Protein AF-A0A7V4ZYL8-F1 (afdb_monomer)

Foldseek 3Di:
DFFKWADDDPQKTKTKDFPDDDPFKTFMWIWIDHDNDIDIDTDIDTPVVVVVCPVVVRIDTDPDPDDPPPPDD

Mean predicted aligned error: 6.65 Å

Solvent-accessible surface area (backbone atoms only — not comparable to full-atom values): 4322 Å² total; per-residue (Å²): 134,66,48,26,38,42,74,57,59,92,78,41,48,34,34,31,35,82,77,46,76,58,93,63,37,31,35,33,40,36,41,34,41,40,91,94,44,78,47,78,46,76,49,79,41,48,40,72,55,52,54,49,30,45,76,72,57,42,31,38,77,43,90,64,81,85,74,81,75,74,84,80,129

pLDDT: mean 88.21, std 16.71, range [43.03, 98.0]

Radius of gyration: 13.42 Å; Cα contacts (8 Å, |Δi|>4): 123; chains: 1; bounding box: 27×26×44 Å

Nearest PDB structures (foldseek):
  3brh-assembly2_B  TM=7.694E-01  e=4.933E-01  Homo sapiens
  7b2d-assembly1_A  TM=7.217E-01  e=3.872E-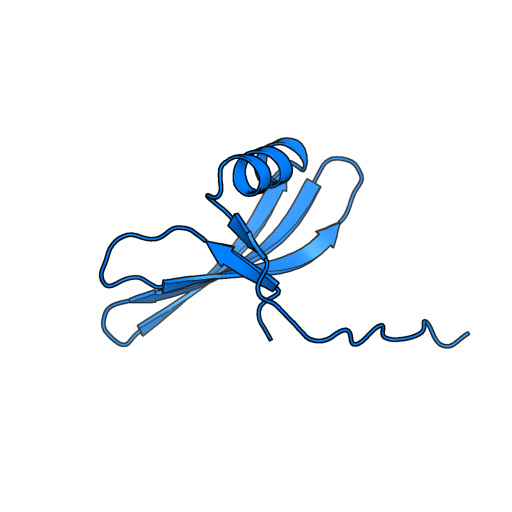01  Rhipicephalus pulchellus
  2a3k-assembly1_A  TM=6.034E-01  e=3.872E-01  Homo sapiens
  7b29-assembly1_A  TM=6.736E-01  e=5.916E-01  Rhipicephalus appendiculatus
  2gje-assembly1_A  TM=4.529E-01  e=2.242E+00  Trypanosoma brucei brucei TREU927

Structure (mmCIF, N/CA/C/O backbone):
data_AF-A0A7V4ZYL8-F1
#
_entry.id   AF-A0A7V4ZYL8-F1
#
loop_
_atom_site.group_PDB
_atom_site.id
_atom_site.type_symbol
_atom_site.label_atom_id
_atom_site.label_alt_id
_atom_site.label_comp_id
_atom_site.label_asym_id
_atom_site.label_entity_id
_atom_site.label_seq_id
_atom_site.pdbx_PDB_ins_code
_atom_site.Cartn_x
_atom_site.Cartn_y
_atom_site.Cartn_z
_atom_site.occupancy
_atom_site.B_iso_or_equiv
_atom_site.auth_seq_id
_atom_site.auth_comp_id
_atom_site.auth_asym_id
_atom_s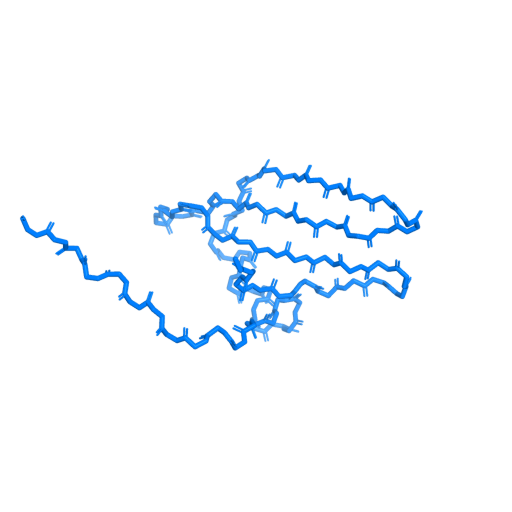ite.auth_atom_id
_atom_site.pdbx_PDB_model_num
ATOM 1 N N . MET A 1 1 ? 12.059 -7.431 3.576 1.00 80.25 1 MET A N 1
ATOM 2 C CA . MET A 1 1 ? 11.079 -8.071 2.667 1.00 80.25 1 MET A CA 1
ATOM 3 C C . MET A 1 1 ? 9.807 -7.238 2.685 1.00 80.25 1 MET A C 1
ATOM 5 O O . MET A 1 1 ? 9.449 -6.790 3.767 1.00 80.25 1 MET A O 1
ATOM 9 N N . PHE A 1 2 ? 9.189 -6.974 1.528 1.00 91.00 2 PHE A N 1
ATOM 10 C CA . PHE A 1 2 ? 7.979 -6.146 1.447 1.00 91.00 2 PHE A CA 1
ATOM 11 C C . PHE A 1 2 ? 6.721 -6.909 1.882 1.00 91.00 2 PHE A C 1
ATOM 13 O O . PHE A 1 2 ? 6.605 -8.102 1.601 1.00 91.00 2 PHE A O 1
ATOM 20 N N . GLN A 1 3 ? 5.780 -6.227 2.540 1.00 94.62 3 GLN A N 1
ATOM 21 C CA . GLN A 1 3 ? 4.524 -6.820 3.017 1.00 94.62 3 GLN A CA 1
ATOM 22 C C . GLN A 1 3 ? 3.397 -6.738 1.978 1.00 94.62 3 GLN A C 1
ATOM 24 O O . GLN A 1 3 ? 2.600 -7.667 1.868 1.00 94.62 3 GLN A O 1
ATOM 29 N N . TYR A 1 4 ? 3.332 -5.657 1.195 1.00 96.81 4 TYR A N 1
ATOM 30 C CA . TYR A 1 4 ? 2.263 -5.430 0.218 1.00 96.81 4 TYR A CA 1
ATOM 31 C C . TYR A 1 4 ? 2.809 -4.924 -1.120 1.00 96.81 4 TYR A C 1
ATOM 33 O O . TYR A 1 4 ? 3.782 -4.169 -1.162 1.00 96.81 4 TYR A O 1
ATOM 41 N N . LYS A 1 5 ? 2.143 -5.303 -2.216 1.00 96.50 5 LYS A N 1
ATOM 42 C CA . LYS A 1 5 ? 2.280 -4.675 -3.536 1.00 96.50 5 LYS A CA 1
ATOM 43 C C . LYS A 1 5 ? 1.163 -3.654 -3.712 1.00 96.50 5 LYS A C 1
ATOM 45 O O . LYS A 1 5 ? -0.004 -3.971 -3.480 1.00 96.50 5 LYS A O 1
ATOM 50 N N . VAL A 1 6 ? 1.528 -2.447 -4.120 1.00 96.62 6 VAL A N 1
ATOM 51 C CA . VAL A 1 6 ? 0.588 -1.389 -4.488 1.00 96.62 6 VAL A CA 1
ATOM 52 C C . VAL A 1 6 ? 0.299 -1.519 -5.980 1.00 96.62 6 VAL A C 1
ATOM 54 O O . VAL A 1 6 ? 1.198 -1.799 -6.776 1.00 96.62 6 VAL A O 1
ATOM 57 N N . LYS A 1 7 ? -0.959 -1.343 -6.378 1.00 95.69 7 LYS A N 1
ATOM 58 C CA . LYS A 1 7 ? -1.335 -1.278 -7.788 1.00 95.69 7 LYS A CA 1
ATOM 59 C C . LYS A 1 7 ? -0.654 -0.066 -8.428 1.00 95.69 7 LYS A C 1
ATOM 61 O O . LYS A 1 7 ? -0.934 1.071 -8.061 1.00 95.69 7 LYS A O 1
ATOM 66 N N . SER A 1 8 ? 0.198 -0.329 -9.411 1.00 92.12 8 SER A N 1
ATOM 67 C CA . SER A 1 8 ? 0.987 0.684 -10.115 1.00 92.12 8 SER A CA 1
ATOM 68 C C . SER A 1 8 ? 0.710 0.644 -11.617 1.00 92.12 8 SER A C 1
ATOM 70 O O . SER A 1 8 ? 0.246 -0.362 -12.157 1.00 92.12 8 SER A O 1
ATOM 72 N N . ASN A 1 9 ? 0.990 1.756 -12.297 1.00 89.81 9 ASN A N 1
ATOM 73 C CA . ASN A 1 9 ? 0.960 1.810 -13.757 1.00 89.81 9 ASN A CA 1
ATOM 74 C C . ASN A 1 9 ? 2.102 0.968 -14.357 1.00 89.81 9 ASN A C 1
ATOM 76 O O . ASN A 1 9 ? 3.134 0.805 -13.702 1.00 89.81 9 ASN A O 1
ATOM 80 N N . PRO A 1 10 ? 1.963 0.473 -15.602 1.00 89.44 10 PRO A N 1
ATOM 81 C CA . PRO A 1 10 ? 3.047 -0.218 -16.295 1.00 89.44 10 PRO A CA 1
ATOM 82 C C . PRO A 1 10 ? 4.352 0.589 -16.275 1.00 89.44 10 PRO A C 1
ATOM 84 O O . PRO A 1 10 ? 4.336 1.800 -16.486 1.00 89.44 10 PRO A O 1
ATOM 87 N N . GLY A 1 11 ? 5.472 -0.086 -16.010 1.00 87.75 11 GLY A N 1
ATOM 88 C CA . GLY A 1 11 ? 6.791 0.546 -15.873 1.00 87.75 11 GLY A CA 1
ATOM 89 C C . GLY A 1 11 ? 7.123 1.041 -14.462 1.00 87.75 11 GLY A C 1
ATOM 90 O O . GLY A 1 11 ? 8.278 1.377 -14.208 1.00 87.75 11 GLY A O 1
ATOM 91 N 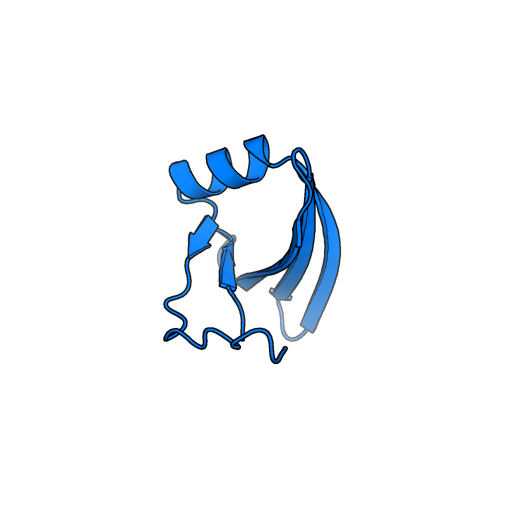N . ASN A 1 12 ? 6.151 1.019 -13.543 1.00 92.75 12 ASN A N 1
ATOM 92 C CA . ASN A 1 12 ? 6.360 1.310 -12.131 1.00 92.75 12 ASN A CA 1
ATOM 93 C C . ASN A 1 12 ? 6.039 0.073 -11.296 1.00 92.75 12 ASN A C 1
ATOM 95 O O . ASN A 1 12 ? 4.981 -0.538 -11.462 1.00 92.75 12 ASN A O 1
ATOM 99 N N . GLU A 1 13 ? 6.889 -0.235 -10.328 1.00 95.06 13 GLU A N 1
ATOM 100 C CA . GLU A 1 13 ? 6.552 -1.193 -9.282 1.00 95.06 13 GLU A CA 1
ATOM 101 C C . GLU A 1 13 ? 6.606 -0.518 -7.925 1.00 95.06 13 GLU A C 1
ATOM 103 O O . GLU A 1 13 ? 7.662 -0.048 -7.515 1.00 95.06 13 GLU A O 1
ATOM 108 N N . THR A 1 14 ? 5.477 -0.479 -7.219 1.00 96.44 14 THR A N 1
ATOM 109 C CA . THR A 1 14 ? 5.418 0.114 -5.884 1.00 96.44 14 THR A CA 1
ATOM 110 C C . THR A 1 14 ? 5.113 -0.950 -4.839 1.00 96.44 14 THR A C 1
ATOM 112 O O . THR A 1 14 ? 4.178 -1.743 -4.973 1.00 96.44 14 THR A O 1
ATOM 115 N N . TYR A 1 15 ? 5.897 -0.940 -3.771 1.00 96.69 15 TYR A N 1
ATOM 116 C CA . TYR A 1 15 ? 5.793 -1.854 -2.645 1.00 96.69 15 TYR A CA 1
ATOM 117 C C . TYR A 1 15 ? 5.645 -1.081 -1.342 1.00 96.69 15 TYR A C 1
ATOM 119 O O . TYR A 1 15 ? 6.074 0.067 -1.244 1.00 96.69 15 TYR A O 1
ATOM 127 N N . MET A 1 16 ? 5.026 -1.711 -0.346 1.00 96.56 16 MET A N 1
ATOM 128 C CA . MET A 1 16 ? 4.721 -1.080 0.932 1.00 96.56 16 MET A CA 1
ATOM 129 C C . MET A 1 16 ? 5.049 -1.990 2.115 1.00 96.56 16 MET A C 1
ATOM 131 O O . MET A 1 16 ? 4.776 -3.194 2.089 1.00 96.56 16 MET A O 1
ATOM 135 N N . ASN A 1 17 ? 5.565 -1.378 3.178 1.00 96.50 17 ASN A N 1
ATOM 136 C CA . ASN A 1 17 ? 5.679 -1.951 4.514 1.00 96.50 17 ASN A CA 1
ATOM 137 C C . ASN A 1 17 ? 4.934 -1.093 5.525 1.00 96.50 17 ASN A C 1
ATOM 139 O O . ASN A 1 17 ? 5.001 0.134 5.467 1.00 96.50 17 ASN A O 1
ATOM 143 N N . ILE A 1 18 ? 4.296 -1.741 6.492 1.00 96.06 18 ILE A N 1
ATOM 144 C CA . ILE A 1 18 ? 3.832 -1.080 7.705 1.00 96.06 18 ILE A CA 1
ATOM 145 C C . ILE A 1 18 ? 5.001 -1.062 8.693 1.00 96.06 18 ILE A C 1
ATOM 147 O O . ILE A 1 18 ? 5.573 -2.105 9.013 1.00 96.06 18 ILE A O 1
ATOM 151 N N . LEU A 1 19 ? 5.379 0.134 9.133 1.00 96.06 19 LEU A N 1
ATOM 152 C CA . LEU A 1 19 ? 6.450 0.364 10.102 1.00 96.06 19 LEU A CA 1
ATOM 153 C C . LEU A 1 19 ? 5.917 0.411 11.537 1.00 96.06 19 LEU A C 1
ATOM 155 O O . LEU A 1 19 ? 6.582 -0.058 12.456 1.00 96.06 19 LEU A O 1
ATOM 159 N N . ALA A 1 20 ? 4.739 1.006 11.724 1.00 94.25 20 ALA A N 1
ATOM 160 C CA . ALA A 1 20 ? 4.067 1.132 13.010 1.00 94.25 20 ALA A CA 1
ATOM 161 C C . ALA A 1 20 ? 2.556 1.303 12.808 1.00 94.25 20 ALA A C 1
ATOM 163 O O . ALA A 1 20 ? 2.111 1.765 11.755 1.00 94.25 20 ALA A O 1
ATOM 164 N N . GLU A 1 21 ? 1.779 0.967 13.835 1.00 94.06 21 GLU A N 1
ATOM 165 C CA . GLU A 1 21 ? 0.318 1.047 13.819 1.00 94.06 21 GLU A CA 1
ATOM 166 C C . GLU A 1 21 ? -0.180 1.725 15.096 1.00 94.06 21 GLU A C 1
ATOM 168 O O . GLU A 1 21 ? 0.306 1.443 16.193 1.00 94.06 21 GLU A O 1
ATOM 173 N N . THR A 1 22 ? -1.166 2.604 14.947 1.00 93.94 22 THR A N 1
ATOM 174 C CA . THR A 1 22 ? -2.057 3.052 16.020 1.00 93.94 22 THR A CA 1
ATOM 175 C C . THR A 1 22 ? -3.485 2.608 15.689 1.00 93.94 22 THR A C 1
ATOM 177 O O . THR A 1 22 ? -3.713 1.919 14.691 1.00 93.94 22 THR A O 1
ATOM 180 N N . GLU A 1 23 ? -4.456 2.980 16.523 1.00 91.81 23 GLU A N 1
ATOM 181 C CA . GLU A 1 23 ? -5.865 2.640 16.293 1.00 91.81 23 GLU A CA 1
ATOM 182 C C . GLU A 1 23 ? -6.384 3.212 14.959 1.00 91.81 23 GLU A C 1
ATOM 184 O O . GLU A 1 23 ? -6.984 2.491 14.162 1.00 91.81 23 GLU A O 1
ATOM 189 N N . ASP A 1 24 ? -6.049 4.471 14.657 1.00 95.19 24 ASP A N 1
ATOM 190 C CA . ASP A 1 24 ? -6.578 5.182 13.488 1.00 95.19 24 ASP A CA 1
ATOM 191 C C . ASP A 1 24 ? -5.587 5.342 12.327 1.00 95.19 24 ASP A C 1
ATOM 193 O O . ASP A 1 24 ? -5.993 5.690 11.212 1.00 95.19 24 ASP A O 1
ATOM 197 N N . GLN A 1 25 ? -4.290 5.130 12.559 1.00 96.94 25 GLN A N 1
ATOM 198 C CA . GLN A 1 25 ? -3.233 5.465 11.602 1.00 96.94 25 GLN A CA 1
ATOM 199 C C . GLN A 1 25 ? -2.198 4.346 11.463 1.00 96.94 25 GLN A C 1
ATOM 201 O O .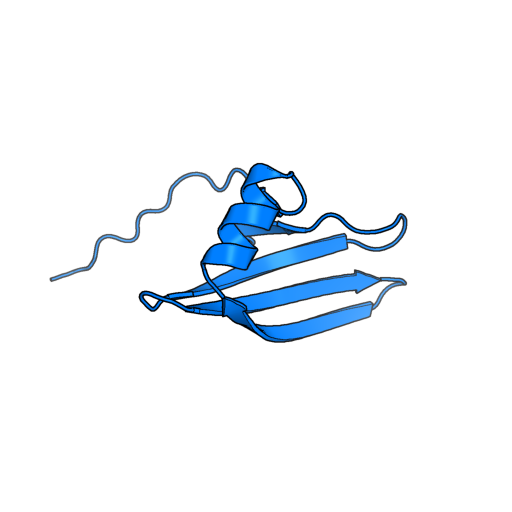 GLN A 1 25 ? -1.876 3.629 12.406 1.00 96.94 25 GLN A O 1
ATOM 206 N N . LEU A 1 26 ? -1.624 4.247 10.272 1.00 97.50 26 LEU A N 1
ATOM 207 C CA . LEU A 1 26 ? -0.497 3.392 9.936 1.00 97.50 26 LEU A CA 1
ATOM 208 C C . LEU A 1 26 ? 0.662 4.277 9.508 1.00 97.50 26 LEU A C 1
ATOM 210 O O . LEU A 1 26 ? 0.493 5.167 8.678 1.00 97.50 26 LEU A O 1
ATOM 214 N N . PHE A 1 27 ? 1.848 4.018 10.037 1.00 97.50 27 PHE A N 1
ATOM 215 C CA . PHE A 1 27 ? 3.066 4.607 9.507 1.00 97.50 27 PHE A CA 1
ATOM 216 C C . PHE A 1 27 ? 3.641 3.646 8.476 1.00 97.50 27 PHE A C 1
ATOM 218 O O . PHE A 1 27 ? 3.989 2.514 8.816 1.00 97.50 27 PHE A O 1
ATOM 225 N N . VAL A 1 28 ? 3.701 4.065 7.216 1.00 97.31 28 VAL A N 1
ATOM 226 C CA . VAL A 1 28 ? 4.058 3.194 6.093 1.00 97.31 28 VAL A CA 1
ATOM 227 C C . VAL A 1 28 ? 5.324 3.668 5.396 1.00 97.31 28 VAL A C 1
ATOM 229 O O . VAL A 1 28 ? 5.633 4.859 5.345 1.00 97.31 28 VAL A O 1
ATOM 232 N N . HIS A 1 29 ? 6.060 2.711 4.844 1.00 97.38 29 HIS A N 1
ATOM 233 C CA . HIS A 1 29 ? 7.191 2.936 3.953 1.00 97.38 29 HIS A CA 1
ATOM 234 C C . HIS A 1 29 ? 6.841 2.404 2.574 1.00 97.38 29 HIS A C 1
ATOM 236 O O . HIS A 1 29 ? 6.525 1.224 2.428 1.00 97.38 29 HIS A O 1
ATOM 242 N N . LEU A 1 30 ? 6.877 3.290 1.587 1.00 96.75 30 LEU A N 1
ATOM 243 C CA . LEU A 1 30 ? 6.612 3.015 0.187 1.00 96.75 30 LEU A CA 1
ATOM 244 C C . LEU A 1 30 ? 7.915 3.083 -0.596 1.00 96.75 30 LEU A C 1
ATOM 246 O O . LEU A 1 30 ? 8.672 4.043 -0.465 1.00 96.75 30 LEU A O 1
ATOM 250 N N . VAL A 1 31 ? 8.126 2.091 -1.449 1.00 96.75 31 VAL A N 1
ATOM 251 C CA . VAL A 1 31 ? 9.268 2.021 -2.357 1.00 96.75 31 VAL A CA 1
ATOM 252 C C . VAL A 1 31 ? 8.738 1.867 -3.767 1.00 96.75 31 VAL A C 1
ATOM 254 O O . VAL A 1 31 ? 8.013 0.913 -4.045 1.00 96.75 31 VAL A O 1
ATOM 257 N N . THR A 1 32 ? 9.062 2.812 -4.646 1.00 95.69 32 THR A N 1
ATOM 258 C CA . THR A 1 32 ? 8.702 2.760 -6.066 1.00 95.69 32 THR A CA 1
ATOM 259 C C . THR A 1 32 ? 9.944 2.587 -6.922 1.00 95.69 32 THR A C 1
ATOM 261 O O . THR A 1 32 ? 10.834 3.431 -6.900 1.00 95.69 32 THR A O 1
ATOM 264 N N . PHE A 1 33 ? 9.956 1.530 -7.723 1.00 94.56 33 PHE A N 1
ATOM 265 C CA . PHE A 1 33 ? 10.938 1.286 -8.767 1.00 94.56 33 PHE A CA 1
ATOM 266 C C . PHE A 1 33 ? 10.396 1.829 -10.088 1.00 94.56 33 PHE A C 1
ATOM 268 O O . PHE A 1 33 ? 9.338 1.387 -10.548 1.00 94.56 33 PHE A O 1
ATOM 275 N N . LYS A 1 34 ? 11.098 2.793 -10.685 1.00 92.38 34 LYS A N 1
ATOM 276 C CA . LYS A 1 34 ? 10.742 3.395 -11.977 1.00 92.38 34 LYS A CA 1
ATOM 277 C C . LYS A 1 34 ? 12.012 3.749 -12.739 1.00 92.38 34 LYS A C 1
ATOM 279 O O . LYS A 1 34 ? 12.900 4.363 -12.172 1.00 92.38 34 LYS A O 1
ATOM 284 N N . GLU A 1 35 ? 12.087 3.381 -14.019 1.00 86.44 35 GLU A N 1
ATOM 285 C CA . GLU A 1 35 ? 13.119 3.874 -14.958 1.00 86.44 35 GLU A CA 1
ATOM 286 C C . GLU A 1 35 ? 14.571 3.777 -14.434 1.00 86.44 35 GLU A C 1
ATOM 288 O O . GLU A 1 35 ? 15.399 4.652 -14.667 1.00 86.44 35 GLU A O 1
ATOM 293 N N . GLY A 1 36 ? 14.891 2.693 -13.720 1.00 86.12 36 GLY A N 1
ATOM 294 C CA . GLY A 1 36 ? 16.242 2.437 -13.207 1.00 86.12 36 GLY A CA 1
ATOM 295 C C . GLY A 1 36 ? 16.603 3.178 -11.916 1.00 86.12 36 GLY A C 1
ATOM 296 O O . GLY A 1 36 ? 17.739 3.054 -11.463 1.00 86.12 36 GLY A O 1
ATOM 297 N N . TYR A 1 37 ? 15.664 3.902 -11.304 1.00 89.94 37 TYR A N 1
ATOM 298 C CA . TYR A 1 37 ? 15.843 4.520 -9.994 1.00 89.94 37 TYR A CA 1
ATOM 299 C C . TYR A 1 37 ? 14.782 4.062 -8.986 1.00 89.94 37 TYR A C 1
ATOM 301 O O . TYR A 1 37 ? 13.690 3.598 -9.332 1.00 89.94 37 TYR A O 1
ATOM 309 N N . GLU A 1 38 ? 15.141 4.186 -7.712 1.00 94.00 38 GLU A N 1
ATOM 310 C CA . GLU A 1 38 ? 14.294 3.868 -6.570 1.00 94.00 38 GLU A CA 1
ATOM 311 C C . GLU A 1 38 ? 13.875 5.162 -5.874 1.00 94.00 38 GLU A C 1
ATOM 313 O O . GLU A 1 38 ? 14.693 6.050 -5.627 1.00 94.00 38 GLU A O 1
ATOM 318 N N . VAL A 1 39 ? 12.584 5.275 -5.571 1.00 94.81 39 VAL A N 1
ATOM 319 C CA . VAL A 1 39 ? 12.031 6.377 -4.786 1.00 94.81 39 VAL A CA 1
ATOM 320 C C . VAL A 1 39 ? 11.417 5.819 -3.520 1.00 94.81 39 VAL A C 1
ATOM 322 O O . VAL A 1 39 ? 10.438 5.072 -3.568 1.00 94.81 39 VAL A O 1
ATOM 325 N N . GLU A 1 40 ? 11.961 6.245 -2.388 1.00 96.12 40 GLU A N 1
ATOM 326 C CA . GLU A 1 40 ? 11.437 5.915 -1.072 1.00 96.12 40 GLU A CA 1
ATOM 327 C C . GLU A 1 40 ? 10.585 7.051 -0.504 1.00 96.12 40 GLU A C 1
ATOM 329 O O . GLU A 1 40 ? 10.933 8.232 -0.596 1.00 96.12 40 GLU A O 1
ATOM 334 N N . LYS A 1 41 ? 9.482 6.693 0.152 1.00 96.69 41 LYS A N 1
ATOM 335 C CA . LYS A 1 41 ? 8.631 7.632 0.882 1.00 96.69 41 LYS A CA 1
ATOM 336 C C . LYS A 1 41 ? 8.171 7.015 2.194 1.00 96.69 41 LYS A C 1
ATOM 338 O O . LYS A 1 41 ? 7.742 5.866 2.229 1.00 96.69 41 LYS A O 1
ATOM 343 N N . LYS A 1 42 ? 8.227 7.788 3.277 1.00 97.44 4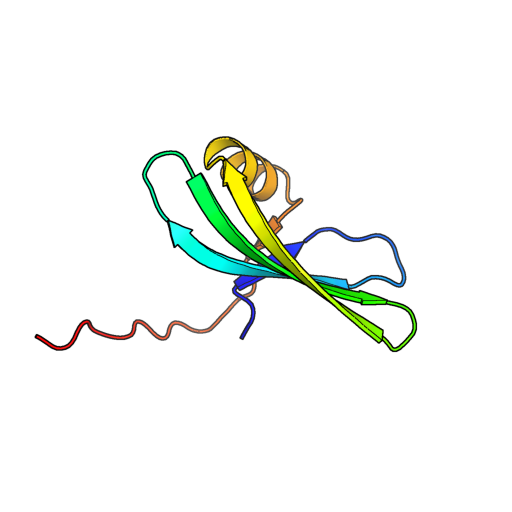2 LYS A N 1
ATOM 344 C CA . LYS A 1 42 ? 7.592 7.439 4.554 1.00 97.44 42 LYS A CA 1
ATOM 345 C C . LYS A 1 42 ? 6.434 8.389 4.792 1.00 97.44 42 LYS A C 1
ATOM 347 O O . LYS A 1 42 ? 6.609 9.600 4.672 1.00 97.44 42 LYS A O 1
ATOM 352 N N . GLU A 1 43 ? 5.265 7.848 5.092 1.00 96.75 43 GLU A N 1
ATOM 353 C CA . GLU A 1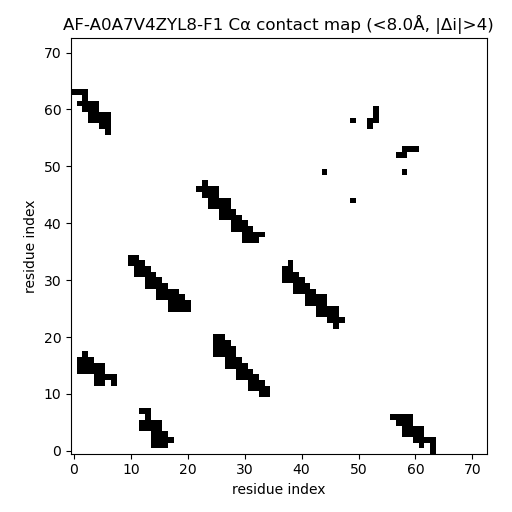 43 ? 4.064 8.649 5.306 1.00 96.75 43 GLU A CA 1
ATOM 354 C C . GLU A 1 43 ? 3.103 7.994 6.293 1.00 96.75 43 GLU A C 1
ATOM 356 O O . GLU A 1 43 ? 3.217 6.812 6.619 1.00 96.75 43 GLU A O 1
ATOM 361 N N . THR A 1 44 ? 2.148 8.789 6.763 1.00 97.00 44 THR A N 1
ATOM 362 C CA . THR A 1 44 ? 1.056 8.316 7.607 1.00 97.00 44 THR A CA 1
ATOM 363 C C . THR A 1 44 ? -0.173 8.056 6.741 1.00 97.00 44 THR A C 1
ATOM 365 O O . THR A 1 44 ? -0.586 8.916 5.963 1.00 97.00 44 THR A O 1
ATOM 368 N N . MET A 1 45 ? -0.765 6.875 6.881 1.00 96.56 45 MET A N 1
ATOM 369 C CA . MET A 1 45 ? -1.946 6.422 6.158 1.00 96.56 45 MET A CA 1
ATOM 370 C C . MET A 1 45 ? -3.071 6.104 7.154 1.00 96.56 45 MET A C 1
ATOM 372 O O . MET A 1 45 ? -2.860 5.293 8.054 1.00 96.56 45 MET A O 1
ATOM 376 N N . PRO A 1 46 ? -4.289 6.648 6.993 1.00 98.00 46 PRO A N 1
ATOM 377 C CA . PRO A 1 46 ? -5.418 6.264 7.836 1.00 98.00 46 PRO A CA 1
ATOM 378 C C . PRO A 1 46 ? -5.761 4.776 7.701 1.00 98.00 46 PRO A C 1
ATOM 380 O O . PRO A 1 46 ? -5.814 4.254 6.583 1.00 98.00 46 PRO A O 1
ATOM 383 N N . ARG A 1 47 ? -6.105 4.111 8.812 1.00 96.88 47 ARG A N 1
ATOM 384 C CA . ARG A 1 47 ? -6.499 2.687 8.829 1.00 96.88 47 ARG A CA 1
ATOM 385 C C . ARG A 1 47 ? -7.602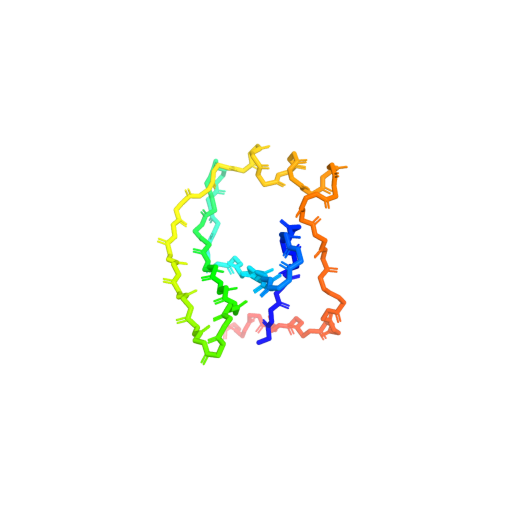 2.383 7.812 1.00 96.88 47 ARG A C 1
ATOM 387 O O . ARG A 1 47 ? -7.474 1.486 6.988 1.00 96.88 47 ARG A O 1
ATOM 394 N N . LYS A 1 48 ? -8.645 3.220 7.790 1.00 97.19 48 LYS A N 1
ATOM 395 C CA . LYS A 1 48 ? -9.788 3.078 6.870 1.00 97.19 48 LYS A CA 1
ATOM 396 C C . LYS A 1 48 ? -9.386 3.132 5.392 1.00 97.19 48 LYS A C 1
ATOM 398 O O . LYS A 1 48 ? -10.021 2.475 4.563 1.00 97.19 48 LYS A O 1
ATOM 403 N N . LEU A 1 49 ? -8.357 3.918 5.050 1.00 97.44 49 LEU A N 1
ATOM 404 C CA . LEU A 1 49 ? -7.832 3.981 3.686 1.00 97.44 49 LEU A CA 1
ATOM 405 C C . LEU A 1 49 ? -7.103 2.683 3.346 1.00 97.44 49 LEU A C 1
ATOM 407 O O . LEU A 1 49 ? -7.394 2.089 2.312 1.00 97.44 49 LEU A O 1
ATOM 411 N N . PHE A 1 50 ? -6.237 2.209 4.241 1.00 97.31 50 PHE A N 1
ATOM 412 C CA . PHE A 1 50 ? -5.554 0.928 4.083 1.00 97.31 50 PHE A CA 1
ATOM 413 C C . PHE A 1 50 ? -6.541 -0.229 3.875 1.00 97.31 50 PHE A C 1
ATOM 415 O O . PHE A 1 50 ? -6.426 -0.957 2.887 1.00 97.31 50 PHE A O 1
ATOM 422 N N . ASP A 1 51 ? -7.560 -0.345 4.728 1.00 96.62 51 ASP A N 1
ATOM 423 C CA . ASP A 1 51 ? -8.576 -1.401 4.632 1.00 96.62 51 ASP A CA 1
ATOM 424 C C . ASP A 1 51 ? -9.340 -1.326 3.303 1.00 96.62 51 ASP A C 1
ATOM 426 O O . ASP A 1 51 ? -9.631 -2.340 2.665 1.00 96.62 51 ASP A O 1
ATOM 430 N N . THR A 1 52 ? -9.632 -0.107 2.841 1.00 97.94 52 THR A N 1
ATOM 431 C CA . THR A 1 52 ? -10.275 0.118 1.543 1.00 97.94 52 THR A CA 1
ATOM 432 C C . THR A 1 52 ? -9.362 -0.291 0.392 1.00 97.94 52 THR A C 1
ATOM 434 O O . THR A 1 52 ? -9.813 -0.976 -0.529 1.00 97.94 52 THR A O 1
ATOM 437 N N . CYS A 1 53 ? -8.085 0.083 0.435 1.00 97.44 53 CYS A N 1
ATOM 438 C CA . CYS A 1 53 ? -7.102 -0.297 -0.570 1.00 97.44 53 CYS A CA 1
ATOM 439 C C . CYS A 1 53 ? -6.911 -1.817 -0.625 1.00 97.44 53 CYS A C 1
ATOM 441 O O . CYS A 1 53 ? -6.838 -2.377 -1.717 1.00 97.44 53 CYS A O 1
ATOM 443 N N . LEU A 1 54 ? -6.900 -2.494 0.523 1.00 96.81 54 LEU A N 1
ATOM 444 C CA . LEU A 1 54 ? -6.811 -3.949 0.596 1.00 96.81 54 LEU A CA 1
ATOM 445 C C . LEU A 1 54 ? -8.064 -4.614 0.008 1.00 96.81 54 LEU A C 1
ATOM 447 O O . LEU A 1 54 ? -7.967 -5.461 -0.876 1.00 96.81 54 LEU A O 1
ATOM 451 N N . ARG A 1 55 ? -9.256 -4.173 0.430 1.00 97.81 55 ARG A N 1
ATOM 452 C CA . ARG A 1 55 ? -10.546 -4.701 -0.049 1.00 97.81 55 ARG A CA 1
ATOM 453 C C . ARG A 1 55 ? -10.752 -4.519 -1.555 1.00 97.81 55 ARG A C 1
ATOM 455 O O . ARG A 1 55 ? -11.372 -5.362 -2.191 1.00 97.81 55 ARG A O 1
ATOM 462 N N . THR A 1 56 ? -10.270 -3.414 -2.119 1.00 97.56 56 THR A N 1
ATOM 463 C CA . THR A 1 56 ? -10.419 -3.094 -3.552 1.00 97.56 56 THR A CA 1
ATOM 464 C C . THR A 1 56 ? -9.322 -3.703 -4.429 1.00 97.56 56 THR A C 1
ATOM 466 O O . THR A 1 56 ? -9.371 -3.556 -5.650 1.00 97.56 56 THR A O 1
ATOM 469 N N . GLY A 1 57 ? -8.328 -4.372 -3.835 1.00 96.00 57 GLY A N 1
ATOM 470 C CA . GLY A 1 57 ? -7.174 -4.913 -4.556 1.00 96.00 57 GLY A CA 1
ATOM 471 C C . GLY A 1 57 ? -6.165 -3.851 -5.005 1.00 96.00 57 GLY A C 1
ATOM 472 O O . GLY A 1 57 ? -5.287 -4.139 -5.817 1.00 96.00 57 GLY A O 1
ATOM 473 N N . TYR A 1 58 ? -6.266 -2.621 -4.494 1.00 96.62 58 TYR A N 1
ATOM 474 C CA . TYR A 1 58 ? -5.228 -1.604 -4.672 1.00 96.62 58 TYR A CA 1
ATOM 475 C C . TYR A 1 58 ? -3.958 -1.955 -3.885 1.00 96.62 58 TYR A C 1
ATOM 477 O O . TYR A 1 58 ? -2.852 -1.675 -4.337 1.00 96.62 58 TYR A O 1
ATOM 485 N N . LEU A 1 59 ? -4.117 -2.603 -2.730 1.00 97.44 59 LEU A N 1
ATOM 486 C CA . LEU A 1 59 ? -3.049 -3.281 -2.006 1.00 97.44 59 LEU A CA 1
ATOM 487 C C . LEU A 1 59 ? -3.260 -4.786 -2.107 1.00 97.44 59 LEU A C 1
ATOM 489 O O . LEU A 1 59 ? -4.340 -5.289 -1.812 1.00 97.44 59 LEU A O 1
ATOM 493 N N . THR A 1 60 ? -2.216 -5.507 -2.497 1.00 96.62 60 THR A N 1
ATOM 494 C CA . THR A 1 60 ? -2.203 -6.972 -2.499 1.00 96.62 60 THR A CA 1
ATOM 495 C C . THR A 1 60 ? -1.149 -7.453 -1.507 1.00 96.62 60 THR A C 1
ATOM 497 O O . THR A 1 60 ? 0.015 -7.071 -1.655 1.00 96.62 60 THR A O 1
ATOM 500 N N . PRO A 1 61 ? -1.502 -8.278 -0.505 1.00 95.81 61 PRO A N 1
ATOM 501 C CA . PRO A 1 61 ? -0.520 -8.874 0.388 1.00 95.81 61 PRO A CA 1
ATOM 502 C C . PRO A 1 61 ? 0.479 -9.697 -0.415 1.00 95.81 61 PRO A C 1
ATOM 504 O O . PRO A 1 61 ? 0.106 -10.559 -1.215 1.00 95.81 61 PRO A O 1
ATOM 507 N N . LEU A 1 62 ? 1.759 -9.443 -0.192 1.00 92.69 62 LEU A N 1
ATOM 508 C CA . LEU A 1 62 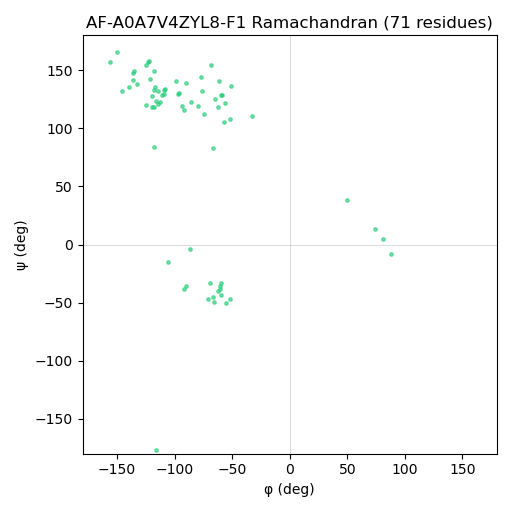? 2.795 -10.338 -0.662 1.00 92.69 62 LEU A CA 1
ATOM 509 C C . LEU A 1 62 ? 2.802 -11.541 0.273 1.00 92.69 62 LEU A C 1
ATOM 511 O O . LEU A 1 62 ? 2.778 -11.389 1.495 1.00 92.69 62 LEU A O 1
ATOM 515 N N . LYS A 1 63 ? 2.819 -12.750 -0.293 1.00 77.56 63 LYS A N 1
ATOM 516 C CA . LYS A 1 63 ? 3.003 -13.976 0.488 1.00 77.56 63 LYS A CA 1
ATOM 517 C C . LYS A 1 63 ? 4.419 -13.971 1.072 1.00 77.56 63 LYS A C 1
ATOM 519 O O . LYS A 1 63 ? 5.333 -14.548 0.497 1.00 77.56 63 LYS A O 1
ATOM 524 N N . SER A 1 64 ? 4.606 -13.293 2.197 1.00 57.88 64 SER A N 1
ATOM 525 C CA . SER A 1 64 ? 5.758 -13.504 3.059 1.00 57.8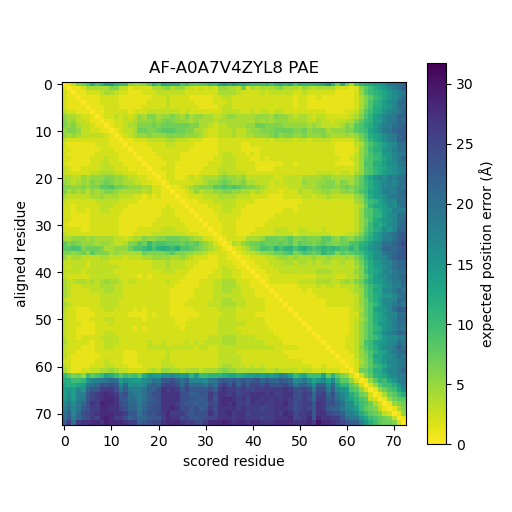8 64 SER A CA 1
ATOM 526 C C . SER A 1 64 ? 5.466 -14.748 3.887 1.00 57.88 64 SER A C 1
ATOM 528 O O . SER A 1 64 ? 4.463 -14.795 4.602 1.00 57.88 64 SER A O 1
ATOM 530 N N . SER A 1 65 ? 6.293 -15.786 3.753 1.00 46.56 65 SER A N 1
ATOM 531 C CA . SER A 1 65 ? 6.261 -16.908 4.685 1.00 46.56 65 SER A CA 1
ATOM 532 C C . SER A 1 65 ? 6.470 -16.352 6.088 1.00 46.56 65 SER A C 1
ATOM 534 O O . SER A 1 65 ? 7.466 -15.683 6.354 1.00 46.56 65 SER A O 1
ATOM 536 N N . VAL A 1 66 ? 5.495 -16.613 6.948 1.00 46.84 66 VAL A N 1
ATOM 537 C CA . VAL A 1 66 ? 5.454 -16.300 8.372 1.00 46.84 66 VAL A CA 1
ATOM 538 C C . VAL A 1 66 ? 6.848 -16.359 9.006 1.00 46.84 66 VAL A C 1
ATOM 540 O O . VAL A 1 66 ? 7.399 -17.436 9.198 1.00 46.84 66 VAL A O 1
ATOM 543 N N . LEU A 1 67 ? 7.389 -15.208 9.394 1.00 43.03 67 LEU A N 1
ATOM 544 C CA . LEU A 1 67 ? 8.288 -15.133 10.538 1.00 43.03 67 LEU A CA 1
ATOM 545 C C . LEU A 1 67 ? 7.615 -14.220 11.550 1.00 43.03 67 LEU A C 1
ATOM 547 O O . LEU A 1 67 ? 7.836 -13.012 11.604 1.00 43.03 67 LEU A O 1
ATOM 551 N N . ALA A 1 68 ? 6.729 -14.845 12.323 1.00 43.84 68 ALA A N 1
ATOM 552 C CA . ALA A 1 68 ? 6.432 -14.398 13.665 1.00 43.84 68 ALA A CA 1
ATOM 553 C C . ALA A 1 68 ? 7.775 -14.269 14.388 1.00 43.84 68 ALA A C 1
ATOM 555 O O . ALA A 1 68 ? 8.425 -15.275 14.659 1.00 43.84 68 ALA A O 1
ATOM 556 N N . VAL A 1 69 ? 8.220 -13.044 14.648 1.00 46.16 69 VAL A N 1
ATOM 557 C CA . VAL A 1 69 ? 9.248 -12.821 15.659 1.00 46.16 69 VAL A CA 1
ATOM 558 C C . VAL A 1 69 ? 8.519 -12.988 16.992 1.00 46.16 69 VAL A C 1
ATOM 560 O O . VAL A 1 69 ? 7.629 -12.181 17.281 1.00 46.16 69 VAL A O 1
ATOM 563 N N . PRO A 1 70 ? 8.800 -14.035 17.790 1.00 45.88 70 PRO A N 1
ATOM 564 C CA . PRO A 1 70 ? 8.284 -14.094 19.145 1.00 45.88 70 PRO A CA 1
ATOM 565 C C . PRO A 1 70 ? 8.832 -12.867 19.873 1.00 45.88 70 PRO A C 1
ATOM 567 O O . PRO A 1 70 ? 10.035 -12.609 19.826 1.00 45.88 70 PRO A O 1
ATOM 570 N N . LYS A 1 71 ? 7.962 -12.091 20.527 1.00 49.22 71 LYS A N 1
ATOM 571 C CA . LYS A 1 71 ? 8.412 -11.143 21.550 1.00 49.22 71 LYS A CA 1
ATOM 572 C C . LYS A 1 71 ? 9.167 -11.964 22.598 1.00 49.22 71 LYS A C 1
ATOM 574 O O . LYS A 1 71 ? 8.532 -12.707 23.341 1.00 49.22 71 LYS A O 1
ATOM 579 N N . SER A 1 72 ? 10.496 -11.880 22.615 1.00 50.12 72 SER A N 1
ATOM 580 C CA . SER A 1 72 ? 11.277 -12.382 23.742 1.00 50.12 72 SER A CA 1
ATOM 581 C C . SER A 1 72 ? 10.921 -11.548 24.969 1.00 50.12 72 SER A C 1
ATOM 583 O O . SER A 1 72 ? 10.926 -10.316 24.901 1.00 50.12 72 SER A O 1
ATOM 585 N N . ALA A 1 73 ? 10.513 -12.268 26.012 1.00 45.41 73 ALA A N 1
ATOM 586 C CA . ALA A 1 73 ? 10.160 -11.789 27.342 1.00 45.41 73 ALA A CA 1
ATOM 587 C C . ALA A 1 73 ? 11.371 -11.243 28.108 1.00 45.41 73 ALA A C 1
ATOM 589 O O . ALA A 1 73 ? 12.509 -11.649 27.776 1.00 45.41 73 ALA A O 1
#

Secondary structure (DSSP, 8-state):
--SEEEP--TTEEEEEEEEEE-SSEEEEEEEEEETTEEEEEEEEEEHHHHHHHHHTTSEEE------------

Sequence (73 aa):
MFQYKVKSNPGNETYMNILAETEDQLFVHLVTFKEGYEVEKKETMPRKLFDTCLRTGYLTPLKSSVLAVPKSA